Protein AF-A0A0B7AIJ7-F1 (afdb_monomer)

pLDDT: mean 72.41, std 13.44, range [47.97, 92.19]

Foldseek 3Di:
DDDDPDDDPPDPPPPPPPPADPVRVVQVVCVVVVHHPVCVVVVVVVVVVVCVVVVPDPDPPPPPVVVVVVVVVVPPPD

Radius of gyration: 30.85 Å; Cα contacts (8 Å, |Δi|>4): 8; chains: 1; bounding box: 74×18×76 Å

Solvent-accessible surface area (backbone atoms only — not comparable to full-atom values): 5213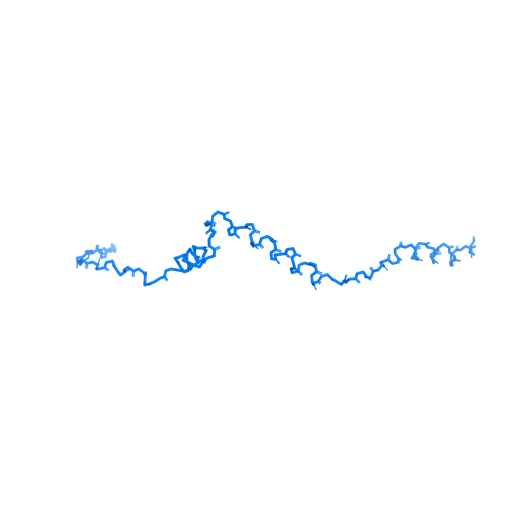 Å² total; pe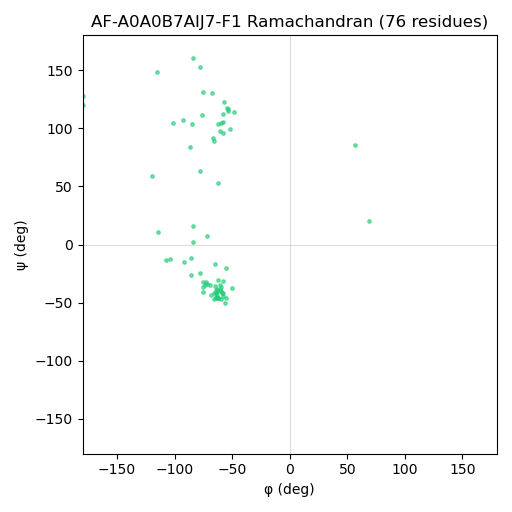r-residue (Å²): 135,88,82,75,80,77,84,72,85,85,64,89,71,73,78,74,68,72,92,67,50,72,64,58,55,51,48,53,52,32,52,75,70,77,42,58,78,84,48,50,64,55,56,53,49,55,51,49,54,51,49,49,65,72,68,45,78,85,70,77,78,74,65,79,65,51,65,64,48,53,55,55,69,75,61,74,85,120

Sequence (78 aa):
MRQALRWNPQGNRGKEIPKNTWKQKLETKCKKMGREWKDLPKMALDWKALIEDLCLPRGEEEERTNDEVWWTDHNSFL

Mean predicted aligned error: 17.71 Å

Structure (mmCIF, N/CA/C/O backbone):
data_AF-A0A0B7AIJ7-F1
#
_entry.id   AF-A0A0B7AIJ7-F1
#
loop_
_atom_site.group_PDB
_atom_site.id
_atom_site.type_symbol
_atom_site.label_atom_id
_atom_site.label_alt_id
_atom_site.label_comp_id
_atom_site.label_asym_id
_atom_site.label_entity_id
_atom_site.label_seq_id
_atom_site.pdbx_PDB_ins_code
_atom_site.Cartn_x
_atom_site.Cartn_y
_atom_site.Cartn_z
_atom_site.occupancy
_atom_site.B_iso_or_equiv
_atom_site.auth_seq_id
_atom_site.auth_comp_id
_atom_site.auth_asym_id
_atom_site.auth_atom_id
_atom_site.pdbx_PDB_model_num
ATOM 1 N N . MET A 1 1 ? 9.480 -11.231 48.415 1.00 52.03 1 MET A N 1
ATOM 2 C CA . MET A 1 1 ? 8.511 -11.691 47.392 1.00 52.03 1 MET A CA 1
ATOM 3 C C . MET A 1 1 ? 7.868 -10.464 46.761 1.00 52.03 1 MET A C 1
ATOM 5 O O . MET A 1 1 ? 7.318 -9.660 47.498 1.00 52.03 1 MET A O 1
ATOM 9 N N . ARG A 1 2 ? 7.993 -10.255 45.443 1.00 58.31 2 ARG A N 1
ATOM 10 C CA . ARG A 1 2 ? 7.327 -9.139 44.747 1.00 58.31 2 ARG A CA 1
ATOM 11 C C . ARG A 1 2 ? 5.984 -9.637 44.220 1.00 58.31 2 ARG A C 1
ATOM 13 O O . ARG A 1 2 ? 5.960 -10.427 43.284 1.00 58.31 2 ARG A O 1
ATOM 20 N N . GLN A 1 3 ? 4.887 -9.213 44.839 1.00 69.38 3 GLN A N 1
ATOM 21 C CA . GLN A 1 3 ? 3.559 -9.415 44.267 1.00 69.38 3 GLN A CA 1
ATOM 22 C C . GLN A 1 3 ? 3.376 -8.392 43.147 1.00 69.38 3 GLN A C 1
ATOM 24 O O . GLN A 1 3 ? 3.340 -7.188 43.395 1.00 69.38 3 GLN A O 1
ATOM 29 N N . ALA A 1 4 ? 3.326 -8.866 41.904 1.00 65.75 4 ALA A N 1
ATOM 30 C CA . ALA A 1 4 ? 2.929 -8.023 40.790 1.00 65.75 4 ALA A CA 1
ATOM 31 C C . ALA A 1 4 ? 1.444 -7.677 40.952 1.00 65.75 4 ALA A C 1
ATOM 33 O O . ALA A 1 4 ? 0.616 -8.560 41.188 1.00 65.75 4 ALA A O 1
ATOM 34 N N . LEU A 1 5 ? 1.113 -6.390 40.836 1.00 70.81 5 LEU A N 1
ATOM 35 C CA . LEU A 1 5 ? -0.269 -5.924 40.789 1.00 70.81 5 LEU A CA 1
ATOM 36 C C . LEU A 1 5 ? -0.998 -6.661 39.660 1.00 70.81 5 LEU A C 1
ATOM 38 O O . LEU A 1 5 ? -0.636 -6.542 38.489 1.00 70.81 5 LEU A O 1
ATOM 42 N N . ARG A 1 6 ? -2.022 -7.443 40.021 1.00 67.75 6 ARG A N 1
ATOM 43 C CA . ARG A 1 6 ? -2.912 -8.106 39.066 1.00 67.75 6 ARG A CA 1
ATOM 44 C C . ARG A 1 6 ? -3.628 -7.020 38.274 1.00 67.75 6 ARG A C 1
ATOM 46 O O . ARG A 1 6 ? -4.544 -6.384 38.792 1.00 67.75 6 ARG A O 1
ATOM 53 N N . TRP A 1 7 ? -3.205 -6.803 37.035 1.00 70.38 7 TRP A N 1
ATOM 54 C CA . TRP A 1 7 ? -3.888 -5.891 36.128 1.00 70.38 7 TRP A CA 1
ATOM 55 C C . TRP A 1 7 ? -5.347 -6.340 35.963 1.00 70.38 7 TRP A C 1
ATOM 57 O O . TRP A 1 7 ? -5.611 -7.414 35.424 1.00 70.38 7 TRP A O 1
ATOM 67 N N . ASN A 1 8 ? -6.286 -5.539 36.475 1.00 69.69 8 ASN A N 1
ATOM 68 C CA . ASN A 1 8 ? -7.723 -5.771 36.367 1.00 69.69 8 ASN A CA 1
ATOM 69 C C . ASN A 1 8 ? -8.285 -4.856 35.267 1.00 69.69 8 ASN A C 1
ATOM 71 O O . ASN A 1 8 ? -8.403 -3.650 35.497 1.00 69.69 8 ASN A O 1
ATOM 75 N N . PRO A 1 9 ? -8.614 -5.374 34.072 1.00 67.56 9 PRO A N 1
ATOM 76 C CA . PRO A 1 9 ? -9.157 -4.577 32.979 1.00 67.56 9 PRO A CA 1
ATOM 77 C C . PRO A 1 9 ? -10.644 -4.284 33.230 1.00 67.56 9 PRO A C 1
ATOM 79 O O . PRO A 1 9 ? -11.513 -4.722 32.483 1.00 67.56 9 PRO A O 1
ATOM 82 N N . GLN A 1 10 ? -10.959 -3.562 34.304 1.00 62.84 10 GLN A N 1
ATOM 83 C CA . GLN A 1 10 ? -12.332 -3.195 34.626 1.00 62.84 10 GLN A CA 1
ATOM 84 C C . GLN A 1 10 ? -12.690 -1.903 33.895 1.00 62.84 10 GLN A C 1
ATOM 86 O O . GLN A 1 10 ? -12.548 -0.799 34.407 1.00 62.84 10 GLN A O 1
ATOM 91 N N . GLY A 1 11 ? -13.101 -2.062 32.644 1.00 68.06 11 GLY A N 1
ATOM 92 C CA . GLY A 1 11 ? -13.596 -0.981 31.809 1.00 68.06 11 GLY A CA 1
ATOM 93 C C . GLY A 1 11 ? -13.981 -1.525 30.446 1.00 68.06 11 GLY A C 1
ATOM 94 O O . GLY A 1 11 ? -13.181 -2.202 29.798 1.00 68.06 11 GLY A O 1
ATOM 95 N N . ASN A 1 12 ? -15.204 -1.234 30.002 1.00 68.25 12 ASN A N 1
ATOM 96 C CA . ASN A 1 12 ? -15.591 -1.458 28.618 1.00 68.25 12 ASN A CA 1
ATOM 97 C C . ASN A 1 12 ? -14.764 -0.485 27.775 1.00 68.25 12 ASN A C 1
ATOM 99 O O . ASN A 1 12 ? -15.125 0.681 27.623 1.00 68.25 12 ASN A O 1
ATOM 103 N N . ARG A 1 13 ? -13.591 -0.931 27.313 1.00 66.69 13 ARG A N 1
ATOM 104 C CA . ARG A 1 13 ? -12.809 -0.182 26.337 1.00 66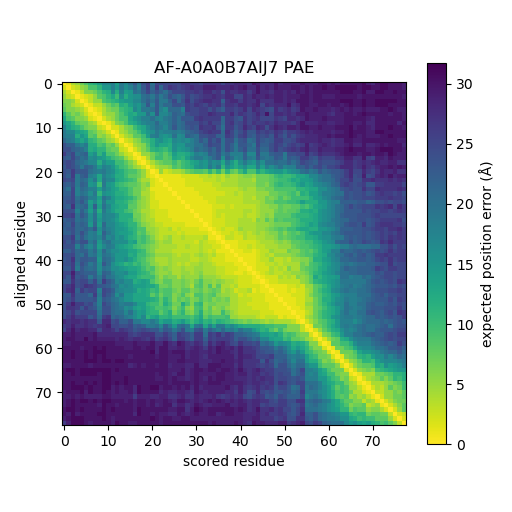.69 13 ARG A CA 1
ATOM 105 C C . ARG A 1 13 ? -13.713 -0.065 25.128 1.00 66.69 13 ARG A C 1
ATOM 107 O O . ARG A 1 13 ? -13.911 -1.054 24.421 1.00 66.69 13 ARG A O 1
ATOM 114 N N . GLY A 1 14 ? -14.286 1.120 24.919 1.00 68.56 14 GLY A N 1
ATOM 115 C CA . GLY A 1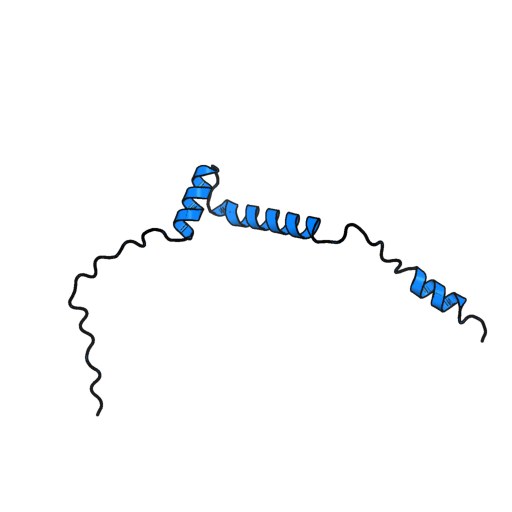 14 ? -14.849 1.462 23.628 1.00 68.56 14 GLY A CA 1
ATOM 116 C C . GLY A 1 14 ? -13.771 1.086 22.632 1.00 68.56 14 GLY A C 1
ATOM 117 O O . GLY A 1 14 ? -12.655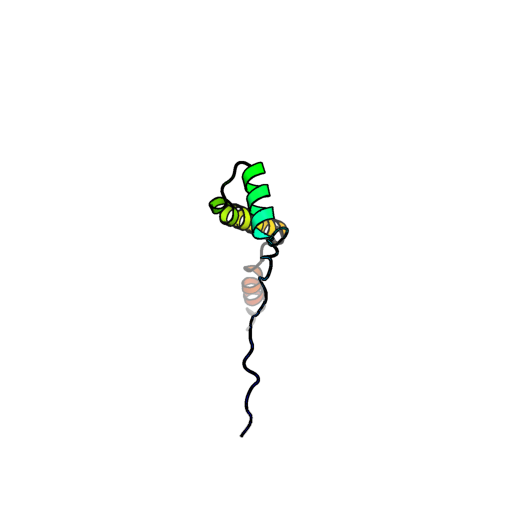 1.596 22.725 1.00 68.56 14 GLY A O 1
ATOM 118 N N . LYS A 1 15 ? -14.039 0.084 21.790 1.00 67.00 15 LYS A N 1
ATOM 119 C CA . LYS A 1 15 ? -13.179 -0.186 20.648 1.00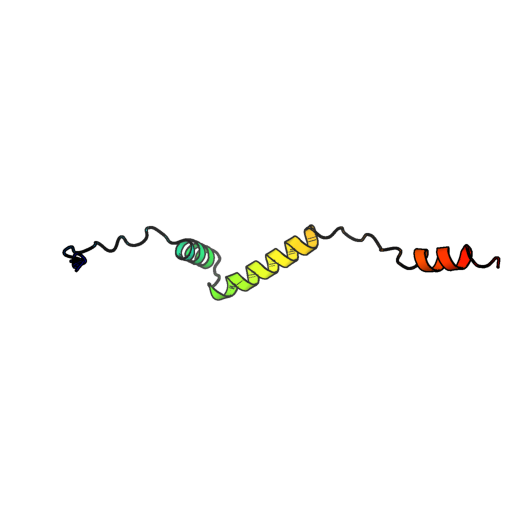 67.00 15 LYS A CA 1
ATOM 120 C C . LYS A 1 15 ? -13.210 1.122 19.887 1.00 67.00 15 LYS A C 1
ATOM 122 O O . LYS A 1 15 ? -14.188 1.391 19.196 1.00 67.00 15 LYS A O 1
ATOM 127 N N . GLU A 1 16 ? -12.218 1.977 20.096 1.00 62.06 16 GLU A N 1
ATOM 128 C CA . GLU A 1 16 ? -11.995 3.097 19.214 1.00 62.06 16 GLU A CA 1
ATOM 129 C C . GLU A 1 16 ? -11.736 2.439 17.871 1.00 62.06 16 GLU A C 1
ATOM 131 O O . GLU A 1 16 ? -10.676 1.864 17.625 1.00 62.06 16 GLU A O 1
ATOM 136 N N . ILE A 1 17 ? -12.790 2.382 17.058 1.00 66.81 17 ILE A N 1
ATOM 137 C CA . ILE A 1 17 ? -12.725 1.904 15.691 1.00 66.81 17 ILE A CA 1
ATOM 138 C C . ILE A 1 17 ? -11.619 2.751 15.070 1.00 66.81 17 ILE A C 1
ATOM 140 O O . ILE A 1 17 ? -11.760 3.980 15.058 1.00 66.81 17 ILE A O 1
ATOM 144 N N . PRO A 1 18 ? -10.498 2.148 14.633 1.00 64.56 18 PRO A N 1
ATOM 145 C CA . PRO A 1 18 ? -9.379 2.912 14.113 1.00 64.56 18 PRO A CA 1
ATOM 146 C C . PRO A 1 18 ? -9.915 3.815 13.007 1.00 64.56 18 PRO A C 1
ATOM 148 O O . PRO A 1 18 ? -10.431 3.313 12.008 1.00 64.56 18 PRO A O 1
ATOM 151 N N . L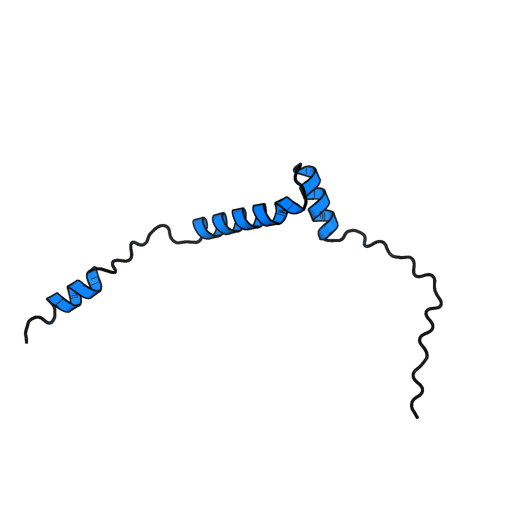YS A 1 19 ? -9.862 5.141 13.213 1.00 67.19 19 LYS A N 1
ATOM 152 C CA . LYS A 1 19 ? -10.603 6.121 12.394 1.00 67.19 19 LYS A CA 1
ATOM 153 C C . LYS A 1 19 ? -10.310 6.017 10.899 1.00 67.19 19 LYS A C 1
ATOM 155 O O . LYS A 1 19 ? -11.097 6.496 10.090 1.00 67.19 19 LYS A O 1
ATOM 160 N N . ASN A 1 20 ? -9.191 5.409 10.528 1.00 67.81 20 ASN A N 1
ATOM 161 C CA . ASN A 1 20 ? -8.917 4.861 9.210 1.00 67.81 20 ASN A CA 1
ATOM 162 C C . ASN A 1 20 ? -7.517 4.254 9.254 1.00 67.81 20 ASN A C 1
ATOM 164 O O . ASN A 1 20 ? -6.536 4.953 9.497 1.00 67.81 20 ASN A O 1
ATOM 168 N N . THR A 1 21 ? -7.386 2.961 8.994 1.00 79.94 21 THR A N 1
ATOM 169 C CA . THR A 1 21 ? -6.049 2.406 8.749 1.00 79.94 21 THR A CA 1
ATOM 170 C C . THR A 1 21 ? -5.598 2.750 7.332 1.00 79.94 21 THR A C 1
ATOM 172 O O . THR A 1 21 ? -6.416 2.916 6.423 1.00 79.94 21 THR A O 1
ATOM 175 N N . TRP A 1 22 ? -4.284 2.838 7.116 1.00 82.62 22 TRP A N 1
ATOM 176 C CA . TRP A 1 22 ? -3.701 2.998 5.777 1.00 82.62 22 TRP A CA 1
ATOM 177 C C . TRP A 1 22 ? -4.256 1.965 4.787 1.00 82.62 22 TRP A C 1
ATOM 179 O O . TRP A 1 22 ? -4.579 2.308 3.651 1.00 82.62 22 TRP A O 1
ATOM 189 N N . LYS A 1 23 ? -4.476 0.733 5.264 1.00 83.12 23 LYS A N 1
ATOM 190 C CA . LYS A 1 23 ? -5.123 -0.344 4.512 1.00 83.12 23 LYS A CA 1
ATOM 191 C C . LYS A 1 23 ? -6.516 0.048 4.001 1.00 83.12 23 LYS A C 1
ATOM 193 O O . LYS A 1 23 ? -6.760 -0.048 2.807 1.00 83.12 23 LYS A O 1
ATOM 198 N N . GLN A 1 24 ? -7.396 0.572 4.857 1.00 85.69 24 GLN A N 1
ATOM 199 C CA . GLN A 1 24 ? -8.743 1.004 4.448 1.00 85.69 24 GLN A CA 1
ATOM 200 C C . GLN A 1 24 ? -8.718 2.156 3.432 1.00 85.69 24 GLN A C 1
ATOM 202 O O . GLN A 1 24 ? -9.524 2.174 2.498 1.00 85.69 24 GLN A O 1
ATOM 207 N N . LYS A 1 25 ? -7.791 3.116 3.579 1.00 88.06 25 LYS A N 1
ATOM 208 C CA . LYS A 1 25 ? -7.630 4.216 2.608 1.00 88.06 25 LYS A CA 1
ATOM 209 C C . LYS A 1 25 ? -7.195 3.697 1.241 1.00 88.06 25 LYS A C 1
ATOM 211 O O . LYS A 1 25 ? -7.761 4.108 0.229 1.00 88.06 25 LYS A O 1
ATOM 216 N N . LEU A 1 26 ? -6.224 2.785 1.218 1.00 86.75 26 LEU A N 1
ATOM 217 C CA . LEU A 1 26 ? -5.754 2.143 -0.007 1.00 86.75 26 LEU A CA 1
ATOM 218 C C . LEU A 1 26 ? -6.855 1.294 -0.651 1.00 86.75 26 LEU A C 1
ATOM 220 O O . LEU A 1 26 ? -7.116 1.469 -1.835 1.00 86.75 26 LEU A O 1
ATOM 224 N N . GLU A 1 27 ? -7.574 0.470 0.116 1.00 87.38 27 GLU A N 1
ATOM 225 C CA . GLU A 1 27 ? -8.704 -0.322 -0.397 1.00 87.38 27 GLU A CA 1
ATOM 226 C C . GLU A 1 27 ? -9.787 0.566 -1.011 1.00 87.38 27 GLU A C 1
ATOM 228 O O . GLU A 1 27 ? -10.280 0.290 -2.102 1.00 87.38 27 GLU A O 1
ATOM 233 N N . THR A 1 28 ? -10.132 1.669 -0.343 1.00 90.25 28 THR A N 1
ATOM 234 C CA . THR A 1 28 ? -11.112 2.633 -0.862 1.00 90.25 28 THR A CA 1
ATOM 235 C C . THR A 1 28 ? -10.622 3.270 -2.161 1.00 90.25 28 THR A C 1
ATOM 237 O O . THR A 1 28 ? -11.399 3.430 -3.103 1.00 90.25 28 THR A O 1
ATOM 240 N N . LYS A 1 29 ? -9.332 3.613 -2.249 1.00 88.19 29 LYS A N 1
ATOM 241 C CA . LYS A 1 29 ? -8.729 4.159 -3.471 1.00 88.19 29 LYS A CA 1
ATOM 242 C C . LYS A 1 29 ? -8.730 3.128 -4.605 1.00 88.19 29 LYS A C 1
ATOM 244 O O . LYS A 1 29 ? -9.086 3.482 -5.722 1.00 88.19 29 LYS A O 1
ATOM 249 N N . CYS A 1 30 ? -8.422 1.862 -4.329 1.00 88.38 30 CYS A N 1
ATOM 250 C CA . CYS A 1 30 ? -8.478 0.778 -5.316 1.00 88.38 30 CYS A CA 1
ATOM 251 C C . CYS A 1 30 ? -9.890 0.541 -5.840 1.00 88.38 30 CYS A C 1
ATOM 253 O O . CYS A 1 30 ? -10.082 0.506 -7.053 1.00 88.38 30 CYS A O 1
ATOM 255 N N . LYS A 1 31 ? -10.888 0.515 -4.948 1.00 89.56 31 LYS A N 1
ATOM 256 C CA . LYS A 1 31 ? -12.301 0.429 -5.339 1.00 89.56 31 LYS A CA 1
ATOM 257 C C . LYS A 1 31 ? -12.716 1.589 -6.244 1.00 89.56 31 LYS A C 1
ATOM 259 O O . LYS A 1 31 ? -13.381 1.355 -7.245 1.00 89.56 31 LYS A O 1
ATOM 264 N N . LYS A 1 32 ? -12.279 2.821 -5.952 1.00 91.56 32 LYS A N 1
ATOM 265 C CA . LYS A 1 32 ? -12.518 3.987 -6.829 1.00 91.56 32 LYS A CA 1
ATOM 266 C C . LYS A 1 32 ? -11.868 3.851 -8.208 1.00 91.56 32 LYS A C 1
ATOM 268 O O . LYS A 1 32 ? -12.392 4.389 -9.170 1.00 91.56 32 LYS A O 1
ATOM 273 N N . MET A 1 33 ? -10.746 3.142 -8.303 1.00 88.25 33 MET A N 1
ATOM 274 C CA . MET A 1 33 ? -10.073 2.846 -9.572 1.00 88.25 33 MET A CA 1
ATOM 275 C C . MET A 1 33 ? -10.663 1.619 -10.291 1.00 88.25 33 MET A C 1
ATOM 277 O O . MET A 1 33 ? -10.139 1.238 -11.333 1.00 88.25 33 MET A O 1
AT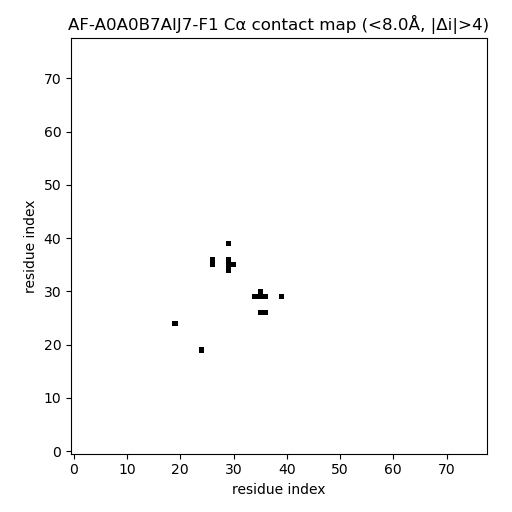OM 281 N N . GLY A 1 34 ? -11.711 0.986 -9.743 1.00 92.19 34 GLY A N 1
ATOM 282 C CA . GLY A 1 34 ? -12.315 -0.230 -10.297 1.00 92.19 34 GLY A CA 1
ATOM 283 C C . GLY A 1 34 ? -11.417 -1.466 -10.204 1.00 92.19 34 GLY A C 1
ATOM 284 O O . GLY A 1 34 ? -11.599 -2.408 -10.968 1.00 92.19 34 GLY A O 1
ATOM 285 N N . ARG A 1 35 ? -10.424 -1.459 -9.307 1.00 87.38 35 ARG A N 1
ATOM 286 C CA . ARG A 1 35 ? -9.430 -2.531 -9.164 1.00 87.38 35 ARG A CA 1
ATOM 287 C C . ARG A 1 35 ? -9.557 -3.213 -7.818 1.00 87.38 35 ARG A C 1
ATOM 289 O O . ARG A 1 35 ? -9.907 -2.588 -6.812 1.00 87.38 35 ARG A O 1
ATOM 296 N N . GLU A 1 36 ? -9.244 -4.498 -7.788 1.00 88.62 36 GLU A N 1
ATOM 297 C CA . GLU A 1 36 ? -9.260 -5.263 -6.553 1.00 88.62 36 GLU A CA 1
ATOM 298 C C . GLU A 1 36 ? -7.952 -5.090 -5.775 1.00 88.62 36 GLU A C 1
ATOM 300 O O . GLU A 1 36 ? -6.908 -4.724 -6.317 1.00 88.62 36 GLU A O 1
ATOM 305 N N . TRP A 1 37 ? -7.984 -5.399 -4.474 1.00 85.25 37 TRP A N 1
ATOM 306 C CA . TRP A 1 37 ? -6.782 -5.351 -3.635 1.00 85.25 37 TRP A CA 1
ATOM 307 C C . TRP A 1 37 ? -5.660 -6.263 -4.158 1.00 85.25 37 TRP A C 1
ATOM 309 O O . TRP A 1 37 ? -4.483 -5.942 -4.030 1.00 85.25 37 TRP A O 1
ATOM 319 N N . LYS A 1 38 ? -6.018 -7.381 -4.799 1.00 86.94 38 LYS A N 1
ATOM 320 C CA . LYS A 1 38 ? -5.071 -8.331 -5.402 1.00 86.94 38 LYS A CA 1
ATOM 321 C C . LYS A 1 38 ? -4.273 -7.753 -6.580 1.00 86.94 38 LYS A C 1
ATOM 323 O O . LYS A 1 38 ? -3.251 -8.326 -6.943 1.00 86.94 38 LYS A O 1
ATOM 328 N N . ASP A 1 39 ? -4.715 -6.634 -7.155 1.00 87.62 39 ASP A N 1
ATOM 329 C CA . ASP A 1 39 ? -4.063 -5.992 -8.301 1.00 87.62 39 ASP A CA 1
ATOM 330 C C . ASP A 1 39 ? -3.030 -4.933 -7.877 1.00 87.62 39 ASP A C 1
ATOM 332 O O . ASP A 1 39 ? -2.170 -4.558 -8.672 1.00 87.62 39 ASP A O 1
ATOM 336 N N . LEU A 1 40 ? -3.056 -4.488 -6.612 1.00 84.38 40 LEU A N 1
ATOM 337 C CA . LEU A 1 40 ? -2.076 -3.545 -6.050 1.00 84.38 40 LEU A CA 1
ATOM 338 C C . LEU A 1 40 ? -0.620 -4.009 -6.200 1.00 84.38 40 LEU A C 1
ATOM 340 O O . LEU A 1 40 ? 0.203 -3.192 -6.610 1.00 84.38 40 LEU A O 1
ATOM 344 N N . PRO A 1 41 ? -0.265 -5.276 -5.899 1.00 86.62 41 PRO A N 1
ATOM 345 C CA . PRO A 1 41 ? 1.104 -5.749 -6.071 1.00 86.62 41 PRO A CA 1
ATOM 346 C C . PRO A 1 41 ? 1.586 -5.644 -7.520 1.00 86.62 41 PRO A C 1
ATOM 348 O O . PRO A 1 41 ? 2.735 -5.287 -7.743 1.00 86.62 41 PRO A O 1
ATOM 351 N N . LYS A 1 42 ? 0.705 -5.891 -8.499 1.00 88.19 42 LYS A N 1
ATOM 352 C CA . LYS A 1 42 ? 1.036 -5.769 -9.927 1.00 88.19 42 LYS A CA 1
ATOM 353 C C . LYS A 1 42 ? 1.322 -4.316 -10.299 1.00 88.19 42 LYS A C 1
ATOM 355 O O . LYS A 1 42 ? 2.375 -4.031 -10.846 1.00 88.19 42 LYS A O 1
ATOM 360 N N . MET A 1 43 ? 0.461 -3.388 -9.874 1.00 83.25 43 MET A N 1
ATOM 361 C CA . MET A 1 43 ? 0.684 -1.951 -10.092 1.00 83.25 43 MET A CA 1
ATOM 362 C C . MET A 1 43 ? 1.973 -1.445 -9.430 1.00 83.25 43 MET A C 1
ATOM 364 O O . MET A 1 43 ? 2.635 -0.553 -9.954 1.00 83.25 43 MET A O 1
ATOM 368 N N . ALA A 1 44 ? 2.335 -1.998 -8.270 1.00 83.88 44 ALA A N 1
ATOM 369 C CA . ALA A 1 44 ? 3.583 -1.656 -7.597 1.00 83.88 44 ALA A CA 1
ATOM 370 C C . ALA A 1 44 ? 4.816 -2.171 -8.357 1.00 83.88 44 ALA A C 1
ATOM 372 O O . ALA A 1 44 ? 5.843 -1.498 -8.353 1.00 83.88 44 ALA A O 1
ATOM 373 N N . LEU A 1 45 ? 4.725 -3.336 -9.006 1.00 83.88 45 LEU A N 1
ATOM 374 C CA . LEU A 1 45 ? 5.783 -3.853 -9.878 1.00 83.88 45 LEU A CA 1
ATOM 375 C C . LEU A 1 45 ? 5.926 -3.006 -11.147 1.00 83.88 45 LEU A C 1
ATOM 377 O O . LEU A 1 45 ? 7.045 -2.632 -11.479 1.00 83.88 45 LEU A O 1
ATOM 381 N N . ASP A 1 46 ? 4.818 -2.622 -11.785 1.00 84.88 46 ASP A N 1
ATOM 382 C CA . ASP A 1 46 ? 4.844 -1.751 -12.970 1.00 84.88 46 ASP A CA 1
ATOM 383 C C . ASP A 1 46 ? 5.508 -0.403 -12.656 1.00 84.88 46 ASP A C 1
ATOM 385 O O . ASP A 1 46 ? 6.337 0.090 -13.414 1.00 84.88 46 ASP A O 1
ATOM 389 N N . TRP A 1 47 ? 5.201 0.181 -11.493 1.00 84.19 47 TRP A N 1
ATOM 390 C CA . TRP A 1 47 ? 5.850 1.412 -11.044 1.00 84.19 47 TRP A CA 1
ATOM 391 C C . TRP A 1 47 ? 7.353 1.223 -10.808 1.00 84.19 47 TRP A C 1
ATOM 393 O O . TRP A 1 47 ? 8.134 2.116 -11.121 1.00 84.19 47 TRP A O 1
ATOM 403 N N . LYS A 1 48 ? 7.776 0.081 -10.251 1.00 85.62 48 LYS A N 1
ATOM 404 C CA . LYS A 1 48 ? 9.205 -0.217 -10.079 1.00 85.62 48 LYS A CA 1
ATOM 405 C C . LYS A 1 48 ? 9.916 -0.303 -11.422 1.00 85.62 48 LYS A C 1
ATOM 407 O O . LYS A 1 48 ? 10.941 0.345 -11.567 1.00 85.62 48 LYS A O 1
ATOM 412 N N . ALA A 1 49 ? 9.335 -1.007 -12.391 1.00 86.75 49 ALA A N 1
ATOM 413 C CA . ALA A 1 49 ? 9.882 -1.085 -13.741 1.00 86.75 49 ALA A CA 1
ATOM 414 C C . ALA A 1 49 ? 9.977 0.304 -14.395 1.00 86.75 49 ALA A C 1
ATOM 416 O O . ALA A 1 49 ? 10.987 0.622 -15.009 1.00 86.75 49 ALA A O 1
ATOM 417 N N . LEU A 1 50 ? 8.971 1.165 -14.200 1.00 85.50 50 LEU A N 1
ATOM 418 C CA . LEU A 1 50 ? 9.017 2.554 -14.668 1.00 85.50 50 LEU A CA 1
ATOM 419 C C . LEU A 1 50 ? 10.113 3.373 -13.977 1.00 85.50 50 LEU A C 1
ATOM 421 O O . LEU A 1 50 ? 10.788 4.148 -14.641 1.00 85.50 50 LEU A O 1
ATOM 425 N N . ILE A 1 51 ? 10.304 3.232 -12.661 1.00 84.69 51 ILE A N 1
ATOM 426 C CA . ILE A 1 51 ? 11.424 3.894 -11.976 1.00 84.69 51 ILE A CA 1
ATOM 427 C C . ILE A 1 51 ? 12.750 3.375 -12.521 1.00 84.69 51 ILE A C 1
ATOM 429 O O . ILE A 1 51 ? 13.631 4.183 -12.771 1.00 84.69 51 ILE A O 1
ATOM 433 N N . GLU A 1 52 ? 12.911 2.062 -12.671 1.00 84.81 52 GLU A N 1
ATOM 434 C CA . GLU A 1 52 ? 14.147 1.457 -13.171 1.00 84.81 52 GLU A CA 1
ATOM 435 C C . GLU A 1 52 ? 14.467 1.962 -14.581 1.00 84.81 52 GLU A C 1
ATOM 437 O O . GLU A 1 52 ? 15.570 2.445 -14.804 1.00 84.81 52 GLU A O 1
ATOM 442 N N . ASP A 1 53 ? 13.493 1.979 -15.492 1.00 83.00 53 ASP A N 1
ATOM 443 C CA . ASP A 1 53 ? 13.654 2.529 -16.846 1.00 83.00 53 ASP A CA 1
ATOM 444 C C . ASP A 1 53 ? 14.021 4.023 -16.842 1.00 83.00 53 ASP A C 1
ATOM 446 O O . ASP A 1 53 ? 14.868 4.471 -17.611 1.00 83.00 53 ASP A O 1
ATOM 450 N N . LEU A 1 54 ? 13.420 4.805 -15.941 1.00 85.19 54 LEU A N 1
ATOM 451 C CA . LEU A 1 54 ? 13.698 6.239 -15.821 1.00 85.19 54 LEU A CA 1
ATOM 452 C C . LEU A 1 54 ? 15.007 6.555 -15.086 1.00 85.19 54 LEU A C 1
ATOM 454 O O . LEU A 1 54 ? 15.540 7.652 -15.245 1.00 85.19 54 LEU A O 1
ATOM 458 N N . CYS A 1 55 ? 15.485 5.647 -14.237 1.00 83.00 55 CYS A N 1
ATOM 459 C CA . CYS A 1 55 ? 16.627 5.864 -13.351 1.00 83.00 55 CYS A CA 1
ATOM 460 C C . CYS A 1 55 ? 17.904 5.175 -13.849 1.00 83.00 55 CYS A C 1
ATOM 462 O O . CYS A 1 55 ? 18.9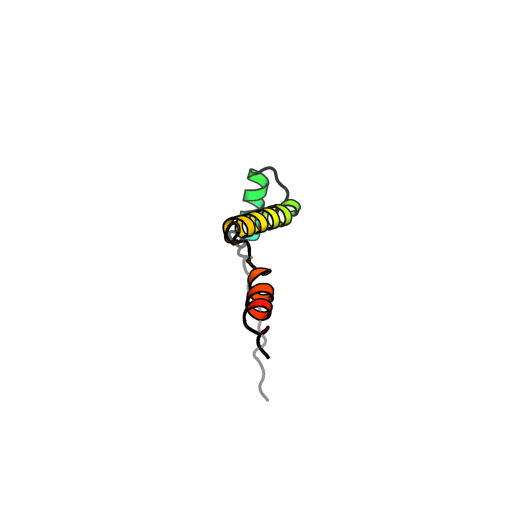87 5.478 -13.345 1.00 83.00 55 CYS A O 1
ATOM 464 N N . LEU A 1 56 ? 17.806 4.276 -14.830 1.00 70.62 56 LEU A N 1
ATOM 465 C CA . LEU A 1 56 ? 18.967 3.778 -15.552 1.00 70.62 56 LEU A CA 1
ATOM 466 C C . LEU A 1 56 ? 19.448 4.856 -16.537 1.00 70.62 56 LEU A C 1
ATOM 468 O O . LEU A 1 56 ? 18.636 5.407 -17.287 1.00 70.62 56 LEU A O 1
ATOM 472 N N . PRO A 1 57 ? 20.755 5.181 -16.564 1.00 66.31 57 PRO A N 1
ATOM 473 C CA . PRO A 1 57 ? 21.299 6.004 -17.631 1.00 66.31 57 PRO A CA 1
ATOM 474 C C . PRO A 1 57 ? 21.000 5.299 -18.956 1.00 66.31 57 PRO A C 1
ATOM 476 O O . PRO A 1 57 ? 21.317 4.123 -19.143 1.00 66.31 57 PRO A O 1
ATOM 479 N N . ARG A 1 58 ? 20.309 6.006 -19.852 1.00 59.56 58 ARG A N 1
ATOM 480 C CA . ARG A 1 58 ? 19.943 5.514 -21.179 1.00 59.56 58 ARG A CA 1
ATOM 481 C C . ARG A 1 58 ? 21.229 5.324 -21.987 1.00 59.56 58 ARG A C 1
ATOM 483 O O . ARG A 1 58 ? 21.658 6.257 -22.646 1.00 59.56 58 ARG A O 1
ATOM 490 N N . GLY A 1 59 ? 21.815 4.132 -21.894 1.00 58.06 59 GLY A N 1
ATOM 491 C CA . GLY A 1 59 ? 22.942 3.670 -22.699 1.00 58.06 59 GLY A CA 1
ATOM 492 C C . GLY A 1 59 ? 24.176 4.562 -22.618 1.00 58.06 59 GLY A C 1
ATOM 493 O O . GLY A 1 59 ? 24.411 5.367 -23.509 1.00 58.06 59 GLY A O 1
ATOM 494 N N . GLU A 1 60 ? 25.020 4.346 -21.616 1.00 56.75 60 GLU A N 1
ATOM 495 C CA . GLU A 1 60 ? 26.445 4.375 -21.928 1.00 56.75 60 GLU A CA 1
ATOM 496 C C . GLU A 1 60 ? 26.751 2.967 -22.427 1.00 56.75 60 GLU A C 1
ATOM 498 O O . GLU A 1 60 ? 26.721 2.000 -21.663 1.00 56.75 60 GLU A O 1
ATOM 503 N N . GLU A 1 61 ? 26.888 2.843 -23.749 1.00 55.44 61 GLU A N 1
ATOM 504 C CA . GLU A 1 61 ? 27.573 1.712 -24.356 1.00 55.44 61 GLU A CA 1
ATOM 505 C C . GLU A 1 61 ? 28.926 1.620 -23.659 1.00 55.44 61 GLU A C 1
ATOM 507 O O . GLU A 1 61 ? 29.836 2.408 -23.895 1.00 55.44 61 GLU A O 1
ATOM 512 N N . GLU A 1 62 ? 29.003 0.703 -22.704 1.00 51.34 62 GLU A N 1
ATOM 513 C CA . GLU A 1 62 ? 30.245 0.294 -22.095 1.00 51.34 62 GLU A CA 1
ATOM 514 C C . GLU A 1 62 ? 31.121 -0.203 -23.244 1.00 51.34 62 GLU A C 1
ATOM 516 O O . GLU A 1 62 ? 30.884 -1.279 -23.802 1.00 51.34 62 GLU A O 1
ATOM 521 N N . GLU A 1 63 ? 32.110 0.611 -23.613 1.00 52.78 63 GLU A N 1
ATOM 522 C CA . GLU A 1 63 ? 33.249 0.264 -24.457 1.00 52.78 63 GLU A CA 1
ATOM 523 C C . GLU A 1 63 ? 34.093 -0.834 -23.781 1.00 52.78 63 GLU A C 1
ATOM 525 O O . GLU A 1 63 ? 35.304 -0.724 -23.630 1.00 52.78 63 GLU A O 1
ATOM 530 N N . ARG A 1 64 ? 33.481 -1.952 -23.386 1.00 50.56 64 ARG A N 1
ATOM 531 C CA . ARG A 1 64 ? 34.164 -3.104 -22.787 1.00 50.56 64 ARG A CA 1
ATOM 532 C C . ARG A 1 64 ? 34.994 -3.893 -23.805 1.00 50.56 64 ARG A C 1
ATOM 534 O O . ARG A 1 64 ? 35.489 -4.967 -23.488 1.00 50.56 64 ARG A O 1
ATOM 541 N N . THR A 1 65 ? 35.125 -3.379 -25.029 1.00 53.53 65 THR A N 1
ATOM 542 C CA . THR A 1 65 ? 35.991 -3.912 -26.084 1.00 53.53 65 THR A CA 1
ATOM 543 C C . THR A 1 65 ? 37.226 -3.050 -26.339 1.00 53.53 65 THR A C 1
ATOM 545 O O . THR A 1 65 ? 38.137 -3.535 -26.999 1.00 53.53 65 THR A O 1
ATOM 548 N N . ASN A 1 66 ? 37.309 -1.811 -25.830 1.00 54.31 66 ASN A N 1
ATOM 549 C CA . ASN A 1 66 ? 38.501 -0.976 -26.037 1.00 54.31 66 ASN A CA 1
ATOM 550 C C . ASN A 1 66 ? 39.599 -1.232 -24.997 1.00 54.31 66 ASN A C 1
ATOM 552 O O . ASN A 1 66 ? 40.771 -1.100 -25.334 1.00 54.31 66 ASN A O 1
ATOM 556 N N . ASP A 1 67 ? 39.267 -1.693 -23.787 1.00 55.50 67 ASP A N 1
ATOM 557 C CA . ASP A 1 67 ? 40.277 -1.962 -22.751 1.00 55.50 67 ASP A CA 1
ATOM 558 C C . ASP A 1 67 ? 41.130 -3.220 -23.039 1.00 55.50 67 ASP A C 1
ATOM 560 O O . ASP A 1 67 ? 42.322 -3.243 -22.728 1.00 55.50 67 ASP A O 1
ATOM 564 N N . GLU A 1 68 ? 40.572 -4.252 -23.691 1.00 54.66 68 GLU A N 1
ATOM 565 C CA . GLU A 1 68 ? 41.344 -5.425 -24.154 1.00 54.66 68 GLU A CA 1
ATOM 566 C C . GLU A 1 68 ? 42.192 -5.114 -25.404 1.00 54.66 68 GLU A C 1
ATOM 568 O O . GLU A 1 68 ? 43.298 -5.643 -25.562 1.00 54.66 68 GLU A O 1
ATOM 573 N N . VAL A 1 69 ? 41.715 -4.217 -26.275 1.00 58.69 69 VAL A N 1
ATOM 574 C CA . VAL A 1 69 ? 42.428 -3.785 -27.493 1.00 58.69 69 VAL A CA 1
ATOM 575 C C . VAL A 1 69 ? 43.575 -2.825 -27.155 1.00 58.69 69 VAL A C 1
ATOM 577 O O . VAL A 1 69 ? 44.682 -2.977 -27.663 1.00 58.69 69 VAL A O 1
ATOM 580 N N . TRP A 1 70 ? 43.380 -1.894 -26.215 1.00 58.56 70 TRP A N 1
ATOM 581 C CA . TRP A 1 70 ? 44.439 -0.978 -25.774 1.00 58.56 70 TRP A CA 1
ATOM 582 C C . TRP A 1 70 ? 45.588 -1.717 -25.076 1.00 58.56 70 TRP A C 1
ATOM 584 O O . TRP A 1 70 ? 46.753 -1.361 -25.248 1.00 58.56 70 TRP A O 1
ATOM 594 N N . TRP A 1 71 ? 45.288 -2.778 -24.316 1.00 54.81 71 TRP A N 1
ATOM 595 C CA . TRP A 1 71 ? 46.315 -3.592 -23.659 1.00 54.81 71 TRP A CA 1
ATOM 596 C C . TRP A 1 71 ? 47.101 -4.454 -24.670 1.00 54.81 71 TRP A C 1
ATOM 598 O O . TRP A 1 71 ? 48.306 -4.656 -24.528 1.00 54.81 71 TRP A O 1
ATOM 608 N N . THR A 1 72 ? 46.459 -4.924 -25.740 1.00 62.34 72 THR A N 1
ATOM 609 C CA . THR A 1 72 ? 47.144 -5.701 -26.788 1.00 62.34 72 THR A CA 1
ATOM 610 C C . THR A 1 72 ? 48.005 -4.829 -27.709 1.00 62.34 72 THR A C 1
ATOM 612 O O . THR A 1 72 ? 49.127 -5.225 -28.043 1.00 62.34 72 THR A O 1
ATOM 615 N N . ASP A 1 73 ? 47.564 -3.610 -28.028 1.00 59.44 73 ASP A N 1
ATOM 616 C CA . ASP A 1 73 ? 48.329 -2.674 -28.863 1.00 59.44 73 ASP A CA 1
ATOM 617 C C . ASP A 1 73 ? 49.538 -2.056 -28.136 1.00 59.44 73 ASP A C 1
ATOM 619 O O . ASP A 1 73 ? 50.590 -1.860 -28.748 1.00 59.44 73 ASP A O 1
ATOM 623 N N . HIS A 1 74 ? 49.454 -1.794 -26.824 1.00 60.28 74 HIS A N 1
ATOM 624 C CA . HIS A 1 74 ? 50.556 -1.153 -26.087 1.00 60.28 74 HIS A CA 1
ATOM 625 C C . HIS A 1 74 ? 51.638 -2.102 -25.552 1.00 60.28 74 HIS A C 1
ATOM 627 O O . HIS A 1 74 ? 52.690 -1.620 -25.133 1.00 60.28 74 HIS A O 1
ATOM 633 N N . ASN A 1 75 ? 51.426 -3.423 -25.565 1.00 60.22 75 ASN A N 1
ATOM 634 C CA . ASN A 1 75 ? 52.389 -4.395 -25.021 1.00 60.22 75 ASN A CA 1
ATOM 635 C C . ASN A 1 75 ? 53.015 -5.332 -26.059 1.00 60.22 75 ASN A C 1
ATOM 637 O O . ASN A 1 75 ? 53.686 -6.294 -25.694 1.00 60.22 75 ASN A O 1
ATOM 641 N N . SER A 1 76 ? 52.826 -5.051 -27.348 1.00 57.03 76 SER A N 1
ATOM 642 C CA . SER A 1 76 ? 53.376 -5.861 -28.446 1.00 57.03 76 SER A CA 1
ATOM 643 C C . SER A 1 76 ? 54.834 -5.518 -28.812 1.00 57.03 76 SER A C 1
ATOM 645 O O . SER A 1 76 ? 55.319 -5.921 -29.865 1.00 57.03 76 SER A O 1
ATOM 647 N N . PHE A 1 77 ? 55.554 -4.794 -27.946 1.00 51.91 77 PHE A N 1
ATOM 648 C CA . PHE A 1 77 ? 56.983 -4.481 -28.096 1.00 51.91 77 PHE A CA 1
ATOM 649 C C . PHE A 1 77 ? 57.816 -5.023 -26.920 1.00 51.91 77 PHE A C 1
ATOM 651 O O . PHE A 1 77 ? 58.506 -4.267 -26.234 1.00 51.91 77 PHE A O 1
ATOM 658 N N . LEU A 1 78 ? 57.764 -6.340 -26.702 1.00 47.97 78 LEU A N 1
ATOM 659 C CA . LEU A 1 78 ? 58.779 -7.108 -25.969 1.00 47.97 78 LEU A CA 1
ATOM 660 C C . LEU A 1 78 ? 59.151 -8.370 -26.749 1.00 47.97 78 LEU A C 1
ATOM 662 O O . LEU A 1 78 ? 58.224 -9.041 -27.253 1.00 47.97 78 LEU A O 1
#

Organism: NCBI:txid1028688

Secondary structure (DSSP, 8-state):
----------S-------S--HHHHHHHHHHHTT--GGGHHHHHHHHHHHHHHHHS-S-----TTHHHHHHHHHS---